Protein AF-A0A2V6YNP7-F1 (afdb_monomer)

Foldseek 3Di:
DDDDPADADAFWDWFQALARKIKTFWDDCVVVDDDPNTTHDIDIGDDPLQVLDDAWEFPDWDQEDEAQAWTKTFTPCLVFFDWKWKWFGWDDTRNDTPGTDIGTWDWDGDDGTIGTGHHNDCVRPNWAKIWIWTAGPSRHIYRTDIHTYD

Structure (mmCIF, N/CA/C/O backbone):
data_AF-A0A2V6YNP7-F1
#
_entry.id   AF-A0A2V6YNP7-F1
#
loop_
_atom_site.group_PDB
_atom_site.id
_atom_site.type_symbol
_atom_site.label_atom_id
_atom_site.label_alt_id
_atom_site.label_comp_id
_atom_site.label_asym_id
_atom_site.label_entity_id
_atom_site.label_seq_id
_atom_site.pdbx_PDB_ins_code
_atom_site.Cartn_x
_atom_site.Cartn_y
_atom_site.Cartn_z
_atom_site.occupancy
_atom_site.B_iso_or_equiv
_atom_site.auth_seq_id
_atom_site.auth_comp_id
_atom_site.auth_asym_id
_atom_site.auth_atom_id
_atom_site.pdbx_PDB_model_num
ATOM 1 N N . MET A 1 1 ? -5.442 -9.928 -16.257 1.00 86.19 1 MET A N 1
ATOM 2 C CA . MET A 1 1 ? -4.922 -8.562 -16.006 1.00 86.19 1 MET A CA 1
ATOM 3 C C . MET A 1 1 ? -4.587 -7.937 -17.355 1.00 86.19 1 MET A C 1
ATOM 5 O O . MET A 1 1 ? -4.451 -8.698 -18.306 1.00 86.19 1 MET A O 1
ATOM 9 N N . ALA A 1 2 ? -4.508 -6.609 -17.466 1.00 93.00 2 ALA A N 1
ATOM 10 C CA . ALA A 1 2 ? -4.031 -5.971 -18.698 1.00 93.00 2 ALA A CA 1
ATOM 11 C C . ALA A 1 2 ? -2.528 -6.238 -18.900 1.00 93.00 2 ALA A C 1
ATOM 13 O O . ALA A 1 2 ? -1.799 -6.383 -17.917 1.00 93.00 2 ALA A O 1
ATOM 14 N N . SER A 1 3 ? -2.083 -6.318 -20.154 1.00 96.06 3 SER A N 1
ATOM 15 C CA . SER A 1 3 ? -0.669 -6.504 -20.501 1.00 96.06 3 SER A CA 1
ATOM 16 C C . SER A 1 3 ? 0.112 -5.197 -20.366 1.00 96.06 3 SER A C 1
ATOM 18 O O . SER A 1 3 ? -0.426 -4.125 -20.641 1.00 96.06 3 SER A O 1
ATOM 20 N N . LEU A 1 4 ? 1.387 -5.298 -19.981 1.00 96.25 4 LEU A N 1
ATOM 21 C CA . LEU A 1 4 ? 2.338 -4.187 -20.077 1.00 96.25 4 LEU A CA 1
ATOM 22 C C . LEU A 1 4 ? 2.659 -3.891 -21.547 1.00 96.25 4 LEU A C 1
ATOM 24 O O . LEU A 1 4 ? 2.616 -4.789 -22.391 1.00 96.25 4 LEU A O 1
ATOM 28 N N . SER A 1 5 ? 2.999 -2.639 -21.839 1.00 97.00 5 SER A N 1
ATOM 29 C CA . SER A 1 5 ? 3.364 -2.187 -23.187 1.00 97.00 5 SER A CA 1
ATOM 30 C C . SER A 1 5 ? 4.797 -2.555 -23.587 1.00 97.00 5 SER A C 1
ATOM 32 O O . SER A 1 5 ? 5.093 -2.644 -24.778 1.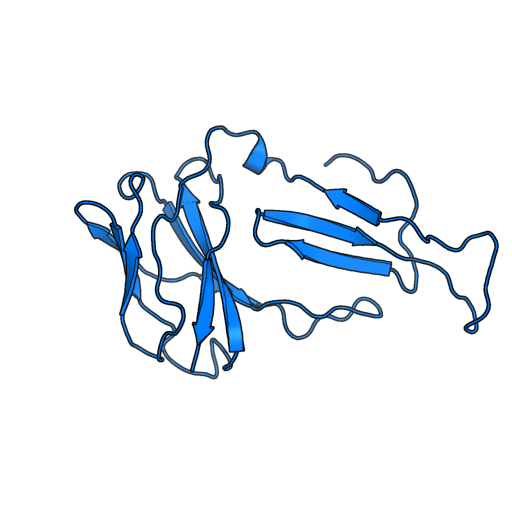00 97.00 5 SER A O 1
ATOM 34 N N . VAL A 1 6 ? 5.674 -2.810 -22.610 1.00 95.62 6 VAL A N 1
ATOM 35 C CA . VAL A 1 6 ? 7.075 -3.205 -22.823 1.00 95.62 6 VAL A CA 1
ATOM 36 C C . VAL A 1 6 ? 7.476 -4.370 -21.906 1.00 95.62 6 VAL A C 1
ATOM 38 O O . VAL A 1 6 ? 6.929 -4.511 -20.806 1.00 95.62 6 VAL A O 1
ATOM 41 N N . PRO A 1 7 ? 8.439 -5.220 -22.311 1.00 95.38 7 PRO A N 1
ATOM 42 C CA . PRO A 1 7 ? 8.954 -6.278 -21.449 1.00 95.38 7 PRO A CA 1
ATOM 43 C C . PRO A 1 7 ? 9.747 -5.706 -20.265 1.00 95.38 7 PRO A C 1
ATOM 45 O O . PRO A 1 7 ? 10.548 -4.786 -20.412 1.00 95.38 7 PRO A O 1
ATOM 48 N N . ARG A 1 8 ? 9.564 -6.297 -19.079 1.00 97.00 8 ARG A N 1
ATOM 49 C CA . ARG A 1 8 ? 10.268 -5.937 -17.837 1.00 97.00 8 ARG A CA 1
ATOM 50 C C . ARG A 1 8 ? 11.119 -7.122 -17.395 1.00 97.00 8 ARG A C 1
ATOM 52 O O . ARG A 1 8 ? 10.613 -8.070 -16.805 1.00 97.00 8 ARG A O 1
ATOM 59 N N . LEU A 1 9 ? 12.394 -7.100 -17.777 1.00 94.94 9 LEU A N 1
ATOM 60 C CA . LEU A 1 9 ? 13.341 -8.200 -17.565 1.00 94.94 9 LEU A CA 1
ATOM 61 C C . LEU A 1 9 ? 14.361 -7.828 -16.475 1.00 94.94 9 LEU A C 1
ATOM 63 O O . LEU A 1 9 ? 14.005 -7.237 -15.454 1.00 94.94 9 LEU A O 1
ATOM 67 N N . TYR A 1 10 ? 15.630 -8.182 -16.669 1.00 95.62 10 TYR A N 1
ATOM 68 C CA . TYR A 1 10 ? 16.720 -7.845 -15.757 1.00 95.62 10 TYR A CA 1
ATOM 69 C C . TYR A 1 10 ? 16.787 -6.333 -15.475 1.00 95.62 10 TYR A C 1
ATOM 71 O O . TYR A 1 10 ? 16.535 -5.530 -16.370 1.00 95.62 10 TYR A O 1
ATOM 79 N N . HIS A 1 11 ? 17.099 -5.963 -14.227 1.00 97.25 11 HIS A N 1
ATOM 80 C CA . HIS A 1 11 ? 17.058 -4.589 -13.692 1.00 97.25 11 HIS A CA 1
ATOM 81 C C . HIS A 1 11 ? 15.687 -3.879 -13.703 1.00 97.25 11 HIS A C 1
ATOM 83 O O . HIS A 1 11 ? 15.624 -2.666 -13.494 1.00 97.25 11 HIS A O 1
ATOM 89 N N . SER A 1 12 ? 14.579 -4.595 -13.901 1.00 97.75 12 SER A N 1
ATOM 90 C CA . SER A 1 12 ? 13.246 -4.025 -13.667 1.00 97.75 12 SER A CA 1
ATOM 91 C C . SER A 1 12 ? 12.833 -4.084 -12.191 1.00 97.75 12 SER A C 1
ATOM 93 O O . SER A 1 12 ? 13.406 -4.821 -11.380 1.00 97.75 12 SER A O 1
ATOM 95 N N . THR A 1 13 ? 11.826 -3.288 -11.836 1.00 98.38 13 THR A N 1
ATOM 96 C CA . THR A 1 13 ? 11.235 -3.218 -10.498 1.00 98.38 13 THR A CA 1
ATOM 97 C C . THR A 1 13 ? 9.710 -3.218 -10.564 1.00 98.38 13 THR A C 1
ATOM 99 O O . THR A 1 13 ? 9.112 -2.760 -11.539 1.00 98.38 13 THR A O 1
ATOM 102 N N . ALA A 1 14 ? 9.076 -3.716 -9.499 1.00 98.38 14 ALA A N 1
ATOM 103 C CA . ALA A 1 14 ? 7.645 -3.576 -9.250 1.00 98.38 14 ALA A CA 1
ATOM 104 C C . ALA A 1 14 ? 7.423 -3.200 -7.778 1.00 98.38 14 ALA A C 1
ATOM 106 O O . ALA A 1 14 ? 7.929 -3.885 -6.888 1.00 98.38 14 ALA A O 1
ATOM 107 N N . LEU A 1 15 ? 6.692 -2.113 -7.515 1.00 98.44 15 LEU A N 1
ATOM 108 C CA . LEU A 1 15 ? 6.509 -1.564 -6.170 1.00 98.44 15 LEU A CA 1
ATOM 109 C C . LEU A 1 15 ? 5.057 -1.132 -5.931 1.00 98.44 15 LEU A C 1
ATOM 111 O O . LEU A 1 15 ? 4.461 -0.435 -6.752 1.00 98.44 15 LEU A O 1
ATOM 115 N N . LEU A 1 16 ? 4.490 -1.536 -4.791 1.00 98.81 16 LEU A N 1
ATOM 116 C CA . LEU A 1 16 ? 3.162 -1.100 -4.356 1.00 98.81 16 LEU A CA 1
ATOM 117 C C . LEU A 1 16 ? 3.176 0.393 -3.996 1.00 98.81 16 LEU A C 1
ATOM 119 O O . LEU A 1 16 ? 4.025 0.841 -3.227 1.00 98.81 16 LEU A O 1
ATOM 123 N N . LEU A 1 17 ? 2.202 1.136 -4.515 1.00 98.81 17 LEU A N 1
ATOM 124 C CA . LEU A 1 17 ? 1.978 2.544 -4.208 1.00 98.81 17 LEU A CA 1
ATOM 125 C C . LEU A 1 17 ? 0.912 2.713 -3.108 1.00 98.81 17 LEU A C 1
ATOM 127 O O . LEU A 1 17 ? 0.012 1.873 -2.989 1.00 98.81 17 LEU A O 1
ATOM 131 N N . PRO A 1 18 ? 0.937 3.825 -2.342 1.00 98.69 18 PRO A N 1
ATOM 132 C CA . PRO A 1 18 ? -0.046 4.090 -1.284 1.00 98.69 18 PRO A CA 1
ATOM 133 C C . PRO A 1 18 ? -1.499 4.129 -1.762 1.00 98.69 18 PRO A C 1
ATOM 135 O O . PRO A 1 18 ? -2.419 3.912 -0.984 1.00 98.69 18 PRO A O 1
ATOM 138 N N . ASP A 1 19 ? -1.743 4.392 -3.040 1.00 98.69 19 ASP A N 1
ATOM 139 C CA . ASP A 1 19 ? -3.085 4.407 -3.608 1.00 98.69 19 ASP A CA 1
ATOM 140 C C . ASP A 1 19 ? -3.555 3.036 -4.117 1.00 98.69 19 ASP A C 1
ATOM 142 O O . ASP A 1 19 ?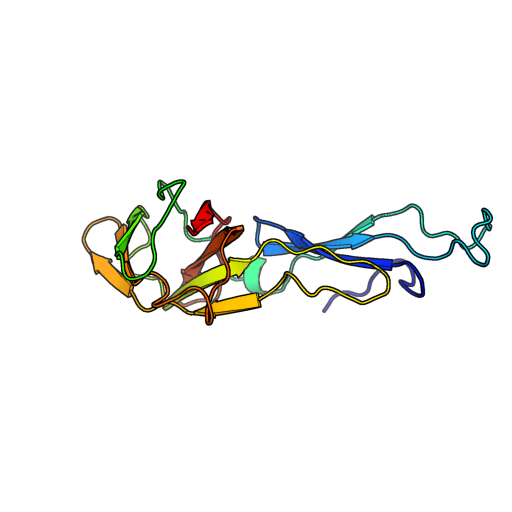 -4.597 2.970 -4.770 1.00 98.69 19 ASP A O 1
ATOM 146 N N . GLY A 1 20 ? -2.847 1.948 -3.806 1.00 98.44 20 GLY A N 1
ATOM 147 C CA . GLY A 1 20 ? -3.211 0.592 -4.222 1.00 98.44 20 GLY A CA 1
ATOM 148 C C . GLY A 1 20 ? -2.900 0.295 -5.691 1.00 98.44 20 GLY A C 1
ATOM 149 O O . GLY A 1 20 ? -3.364 -0.700 -6.232 1.00 98.44 20 GLY A O 1
ATOM 150 N N . ARG A 1 21 ? -2.140 1.143 -6.385 1.00 98.81 21 ARG A N 1
ATOM 151 C CA . ARG A 1 21 ? -1.601 0.806 -7.708 1.00 98.81 21 ARG A CA 1
ATOM 152 C C . ARG A 1 21 ? -0.204 0.205 -7.580 1.00 98.81 21 ARG A C 1
ATOM 154 O O . ARG A 1 21 ? 0.410 0.256 -6.517 1.00 98.81 21 ARG A O 1
ATOM 161 N N . VAL A 1 22 ? 0.309 -0.376 -8.659 1.00 98.75 22 VAL A N 1
ATOM 162 C CA . VAL A 1 22 ? 1.673 -0.926 -8.708 1.00 98.75 22 VAL A CA 1
ATOM 163 C C . VAL A 1 22 ? 2.480 -0.160 -9.745 1.00 98.75 22 VAL A C 1
ATOM 165 O O . VAL A 1 22 ? 2.113 -0.143 -10.917 1.00 98.75 22 VAL A O 1
ATOM 168 N N . LEU A 1 23 ? 3.575 0.466 -9.320 1.00 98.69 23 LEU A N 1
ATOM 169 C CA . LEU A 1 23 ? 4.573 1.033 -10.221 1.00 98.69 23 LEU A CA 1
ATOM 170 C C . LEU A 1 23 ? 5.430 -0.102 -10.777 1.00 98.69 23 LEU A C 1
ATOM 172 O O . LEU A 1 23 ? 6.003 -0.860 -10.000 1.00 98.69 23 LEU A O 1
ATOM 176 N N . VAL A 1 24 ? 5.548 -0.187 -12.097 1.00 98.56 24 VAL A N 1
ATOM 177 C CA . VAL A 1 24 ? 6.445 -1.112 -12.793 1.00 98.56 24 VAL A CA 1
ATOM 178 C C . VAL A 1 24 ? 7.395 -0.295 -13.660 1.00 98.56 24 VAL A C 1
ATOM 180 O O . VAL A 1 24 ? 6.947 0.500 -14.483 1.00 98.56 24 VAL A O 1
ATOM 183 N N . ALA A 1 25 ? 8.702 -0.447 -13.466 1.00 98.19 25 ALA A N 1
ATOM 184 C CA . ALA A 1 25 ? 9.692 0.434 -14.080 1.00 98.19 25 ALA A CA 1
ATOM 185 C C . ALA A 1 25 ? 10.998 -0.291 -14.414 1.00 98.19 25 ALA A C 1
ATOM 187 O O . ALA A 1 25 ? 11.280 -1.374 -13.901 1.00 98.19 25 ALA A O 1
ATOM 188 N N . GLY A 1 26 ? 11.812 0.338 -15.262 1.00 97.38 26 GLY A N 1
ATOM 189 C CA . GLY A 1 26 ? 13.166 -0.123 -15.552 1.00 97.38 26 GLY A CA 1
ATOM 190 C C . GLY A 1 26 ? 13.239 -1.377 -16.424 1.00 97.38 26 GLY A C 1
ATOM 191 O O . GLY A 1 26 ? 12.225 -1.906 -16.898 1.00 97.38 26 GLY A O 1
ATOM 192 N N . GLY A 1 27 ? 14.476 -1.831 -16.618 1.00 96.81 27 GLY A N 1
ATOM 193 C CA . GLY A 1 27 ? 14.871 -2.933 -17.490 1.00 96.81 27 GLY A CA 1
ATOM 194 C C . GLY A 1 27 ? 16.131 -2.580 -18.290 1.00 96.81 27 GLY A C 1
ATOM 195 O O . GLY A 1 27 ? 16.261 -1.444 -18.742 1.00 96.81 27 GLY A O 1
ATOM 196 N N . GLY A 1 28 ? 17.046 -3.533 -18.481 1.00 95.62 28 GLY A N 1
ATOM 197 C CA . GLY A 1 28 ? 18.238 -3.353 -19.324 1.00 95.62 28 GLY A CA 1
ATOM 198 C C . GLY A 1 28 ? 19.517 -3.090 -18.527 1.00 95.62 28 GLY A C 1
ATOM 199 O 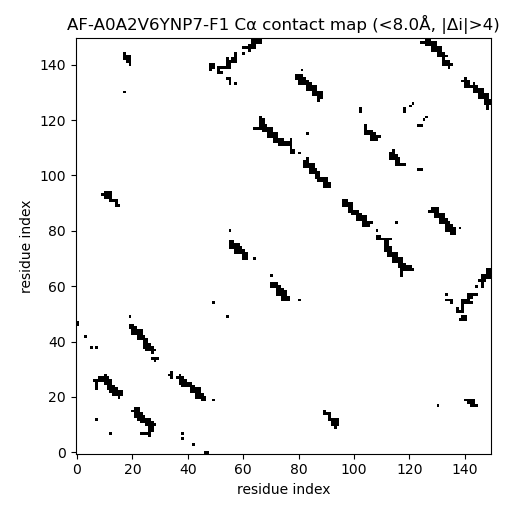O . GLY A 1 28 ? 19.775 -3.768 -17.535 1.00 95.62 28 GLY A O 1
ATOM 200 N N . ARG A 1 29 ? 20.346 -2.139 -18.970 1.00 91.69 29 ARG A N 1
ATOM 201 C CA . ARG A 1 29 ? 21.687 -1.833 -18.434 1.00 91.69 29 ARG A CA 1
ATOM 202 C C . ARG A 1 29 ? 22.595 -3.053 -18.351 1.00 91.69 29 ARG A C 1
ATOM 204 O O . ARG A 1 29 ? 23.240 -3.312 -17.331 1.00 91.69 29 ARG A O 1
ATOM 211 N N . PHE A 1 30 ? 22.632 -3.815 -19.438 1.00 85.19 30 PHE A N 1
ATOM 212 C CA . PHE A 1 30 ? 23.509 -4.971 -19.559 1.00 85.19 30 PHE A CA 1
ATOM 213 C C . PHE A 1 30 ? 24.979 -4.531 -19.441 1.00 85.19 30 PHE A C 1
ATOM 215 O O . PHE A 1 30 ? 25.388 -3.531 -20.027 1.00 85.19 30 PHE A O 1
ATOM 222 N N . PHE A 1 31 ? 25.759 -5.218 -18.599 1.00 85.31 31 PHE A N 1
ATOM 223 C CA . PHE A 1 31 ? 27.131 -4.826 -18.224 1.00 85.31 31 PHE A CA 1
ATOM 224 C C . PHE A 1 31 ? 27.301 -3.372 -17.732 1.00 85.31 31 PHE A C 1
ATOM 226 O O . PHE A 1 31 ? 28.395 -2.813 -17.794 1.00 85.31 31 PHE A O 1
ATOM 233 N N . GLY A 1 32 ? 26.230 -2.743 -17.235 1.00 85.62 32 GLY A N 1
ATOM 234 C CA . GLY A 1 32 ? 26.267 -1.373 -16.720 1.00 85.62 32 GLY A CA 1
ATOM 235 C C . GLY A 1 32 ? 26.396 -0.282 -17.789 1.00 85.62 32 GLY A C 1
ATOM 236 O O . GLY A 1 32 ? 26.562 0.883 -17.430 1.00 85.62 32 GLY A O 1
ATOM 237 N N . GLN A 1 33 ? 26.294 -0.625 -19.075 1.00 90.12 33 GLN A N 1
ATOM 238 C CA . GLN A 1 33 ? 26.370 0.334 -20.179 1.00 90.12 33 GLN A CA 1
ATOM 239 C C . GLN A 1 33 ? 24.972 0.683 -20.712 1.00 90.12 33 GLN A C 1
ATOM 241 O O . GLN A 1 33 ? 24.062 -0.141 -20.593 1.00 90.12 33 GLN A O 1
ATOM 246 N N . PRO A 1 34 ? 24.769 1.894 -21.266 1.00 92.12 34 PRO A N 1
ATOM 247 C CA . PRO A 1 34 ? 23.553 2.218 -22.004 1.00 92.12 34 PRO A CA 1
ATOM 248 C C . PRO A 1 34 ? 23.382 1.301 -23.218 1.00 92.12 34 PRO A C 1
ATOM 250 O O . PRO A 1 34 ? 24.346 1.053 -23.941 1.00 92.12 34 PRO A O 1
ATOM 253 N N . ASP A 1 35 ? 22.152 0.860 -23.465 1.00 93.12 35 ASP A N 1
ATOM 254 C CA . ASP A 1 35 ? 21.804 0.002 -24.599 1.00 93.12 35 ASP A CA 1
ATOM 255 C C . ASP A 1 35 ? 20.470 0.449 -25.234 1.00 93.12 35 ASP A C 1
ATOM 257 O O . ASP A 1 35 ? 19.584 0.913 -24.512 1.00 93.12 35 ASP A O 1
ATOM 261 N N . PRO A 1 36 ? 20.272 0.317 -26.562 1.00 92.81 36 PRO A N 1
ATOM 262 C CA . PRO A 1 36 ? 18.999 0.654 -27.207 1.00 92.81 36 PRO A CA 1
ATOM 263 C C . PRO A 1 36 ? 17.774 -0.113 -26.677 1.00 92.81 36 PRO A C 1
ATOM 265 O O . PRO A 1 36 ? 16.648 0.339 -26.874 1.00 92.81 36 PRO A O 1
ATOM 268 N N . SER A 1 37 ? 17.969 -1.262 -26.024 1.00 92.31 37 SER A N 1
ATOM 269 C CA . SER A 1 37 ? 16.905 -2.051 -25.390 1.00 92.31 37 SER A CA 1
ATOM 270 C C . SER A 1 37 ? 16.545 -1.597 -23.967 1.00 92.31 37 SER A C 1
ATOM 272 O O . SER A 1 37 ? 15.585 -2.126 -23.392 1.00 92.31 37 SER A O 1
ATOM 274 N N . ASP A 1 38 ? 17.263 -0.612 -23.407 1.00 95.62 38 ASP A N 1
ATOM 275 C CA . ASP A 1 38 ? 17.006 -0.062 -22.074 1.00 95.62 38 ASP A CA 1
ATOM 276 C C . ASP A 1 38 ? 15.566 0.449 -21.940 1.00 95.62 38 ASP A C 1
ATOM 278 O O . ASP A 1 38 ? 15.072 1.262 -22.724 1.00 95.62 38 ASP A O 1
ATOM 282 N N . GLN A 1 39 ? 14.894 0.022 -20.871 1.00 97.06 39 GLN A N 1
ATOM 283 C CA . GLN A 1 39 ? 13.541 0.459 -20.550 1.00 97.06 39 GLN A CA 1
ATOM 284 C C . GLN A 1 39 ? 13.593 1.610 -19.549 1.00 97.06 39 GLN A C 1
ATOM 286 O O . GLN A 1 39 ? 13.480 1.419 -18.340 1.00 97.06 39 GLN A O 1
ATOM 291 N N . LEU A 1 40 ? 13.739 2.831 -20.065 1.00 96.06 40 LEU A N 1
ATOM 292 C CA . LEU A 1 40 ? 13.750 4.063 -19.261 1.00 96.06 40 LEU A CA 1
ATOM 293 C C . LEU A 1 40 ? 12.342 4.535 -18.851 1.00 96.06 40 LEU A C 1
ATOM 295 O O . LEU A 1 40 ? 12.190 5.552 -18.177 1.00 96.06 40 LEU A O 1
ATOM 299 N N . SER A 1 41 ? 11.307 3.810 -19.277 1.00 97.44 41 SER A N 1
ATOM 300 C CA . SER A 1 41 ? 9.904 4.103 -19.002 1.00 97.44 41 SER A CA 1
ATOM 301 C C . SER A 1 41 ? 9.421 3.483 -17.688 1.00 97.44 41 SER A C 1
ATOM 303 O O . SER A 1 41 ? 10.030 2.556 -17.140 1.00 97.44 41 SER A O 1
ATOM 305 N N . ALA A 1 42 ? 8.255 3.940 -17.236 1.00 98.25 42 ALA A N 1
ATOM 306 C CA . ALA A 1 42 ? 7.491 3.325 -16.164 1.00 98.25 42 ALA A CA 1
ATOM 307 C C . ALA A 1 42 ? 6.006 3.261 -16.529 1.00 98.25 42 ALA A C 1
ATOM 309 O O . ALA A 1 42 ? 5.495 4.100 -17.270 1.00 98.25 42 ALA A O 1
ATOM 310 N N . GLU A 1 43 ? 5.317 2.276 -15.972 1.00 98.56 43 GLU A N 1
ATOM 311 C CA . GLU A 1 43 ? 3.880 2.070 -16.104 1.00 98.56 43 GLU A CA 1
ATOM 312 C C . GLU A 1 43 ? 3.268 1.896 -14.715 1.00 98.56 43 GLU A C 1
ATOM 314 O O . GLU A 1 43 ? 3.893 1.350 -13.804 1.00 98.56 43 GLU A O 1
ATOM 319 N N . ILE A 1 44 ? 2.032 2.358 -14.541 1.00 98.62 44 ILE A N 1
ATOM 320 C CA . ILE A 1 44 ? 1.285 2.171 -13.299 1.00 98.62 44 ILE A CA 1
ATOM 321 C C . ILE A 1 44 ? 0.131 1.220 -13.583 1.00 98.62 44 ILE A C 1
ATOM 323 O O . ILE A 1 44 ? -0.780 1.532 -14.350 1.00 98.62 44 ILE A O 1
ATOM 327 N N . TYR A 1 45 ? 0.157 0.065 -12.931 1.00 98.56 45 TYR A N 1
ATOM 328 C CA . TYR A 1 45 ? -0.906 -0.918 -13.004 1.00 98.56 45 TYR A CA 1
ATOM 329 C C . TYR A 1 45 ? -1.990 -0.624 -11.963 1.00 98.56 45 TYR A C 1
ATOM 331 O O . TYR A 1 45 ? -1.710 -0.568 -10.764 1.00 98.56 45 TYR A O 1
ATOM 339 N N . SER A 1 46 ? -3.233 -0.477 -12.425 1.00 98.56 46 SER A N 1
ATOM 340 C CA . SER A 1 46 ? -4.434 -0.382 -11.587 1.00 98.56 46 SER A CA 1
ATOM 341 C C . SER A 1 46 ? -5.105 -1.757 -11.485 1.00 98.56 46 SER A C 1
ATOM 343 O O . SER A 1 46 ? -5.653 -2.229 -12.484 1.00 98.56 46 SER A O 1
ATOM 345 N N . PRO A 1 47 ? -5.084 -2.430 -10.320 1.00 98.56 47 PRO A N 1
ATOM 346 C CA . PRO A 1 47 ? -5.676 -3.761 -10.187 1.00 98.56 47 PRO A CA 1
ATOM 347 C C . PRO A 1 47 ? -7.216 -3.755 -10.254 1.00 98.56 47 PRO A C 1
ATOM 349 O O . PRO A 1 47 ? -7.835 -2.725 -9.977 1.00 98.56 47 PRO A O 1
ATOM 352 N N . PRO A 1 48 ? -7.866 -4.909 -10.534 1.00 98.44 48 PRO A N 1
ATOM 353 C CA . PRO A 1 48 ? -9.319 -4.995 -10.716 1.00 98.44 48 PRO A CA 1
ATOM 354 C C . PRO A 1 48 ? -10.145 -4.452 -9.548 1.00 98.44 48 PRO A C 1
ATOM 356 O O . PRO A 1 48 ? -11.251 -3.964 -9.761 1.00 98.44 48 PRO A O 1
ATOM 359 N N . TYR A 1 49 ? -9.625 -4.508 -8.317 1.00 98.44 49 TYR A N 1
ATOM 360 C CA . TYR A 1 49 ? -10.328 -3.977 -7.151 1.00 98.44 49 TYR A CA 1
ATOM 361 C C . TYR A 1 49 ? -10.608 -2.472 -7.240 1.00 98.44 49 TYR A C 1
ATOM 363 O O . TYR A 1 49 ? -11.593 -2.021 -6.671 1.00 98.44 49 TYR A O 1
ATOM 371 N N . LEU A 1 50 ? -9.815 -1.692 -7.986 1.00 98.50 50 LEU A N 1
ATOM 372 C CA . LEU A 1 50 ? -10.043 -0.248 -8.138 1.00 98.50 50 LEU A CA 1
ATOM 373 C C . LEU A 1 50 ? -11.231 0.073 -9.054 1.00 98.50 50 LEU A C 1
ATOM 375 O O . LEU A 1 50 ? -11.638 1.225 -9.143 1.00 98.50 50 LEU A O 1
ATOM 379 N N . PHE A 1 51 ? -11.801 -0.940 -9.709 1.00 98.19 51 PHE A N 1
ATOM 380 C CA . PHE A 1 51 ? -12.948 -0.814 -10.607 1.00 98.19 51 PHE A CA 1
ATOM 381 C C . PHE A 1 51 ? -14.235 -1.397 -10.005 1.00 98.19 51 PHE A C 1
ATOM 383 O O . PHE A 1 51 ? -15.242 -1.503 -10.698 1.00 98.19 51 PHE A O 1
ATOM 390 N N . LYS A 1 52 ? -14.222 -1.784 -8.720 1.00 98.31 52 LYS A N 1
ATOM 391 C CA . LYS A 1 52 ? -15.377 -2.378 -8.021 1.00 98.31 52 LYS A CA 1
ATOM 392 C C . LYS A 1 52 ? -16.235 -1.369 -7.244 1.00 98.31 52 LYS A C 1
ATOM 394 O O . LYS A 1 52 ? -17.096 -1.773 -6.469 1.00 98.31 52 LYS A O 1
ATOM 399 N N . GLY A 1 53 ? -16.022 -0.070 -7.450 1.00 97.06 53 GLY A N 1
ATOM 400 C CA . GLY A 1 53 ? -16.815 0.998 -6.838 1.00 97.06 53 GLY A CA 1
ATOM 401 C C . GLY A 1 53 ? -15.980 2.000 -6.045 1.00 97.06 53 GLY A C 1
ATOM 402 O O . GLY A 1 53 ? -14.763 2.090 -6.204 1.00 97.06 53 GLY A O 1
ATOM 403 N N . ALA A 1 54 ? -16.660 2.789 -5.211 1.00 97.75 54 ALA A N 1
ATOM 404 C CA . ALA A 1 54 ? -16.035 3.843 -4.423 1.00 97.75 54 ALA A CA 1
ATOM 405 C C . ALA A 1 54 ? -15.133 3.272 -3.320 1.00 97.75 54 ALA A C 1
ATOM 407 O O . ALA A 1 54 ? -15.519 2.379 -2.566 1.00 97.75 54 ALA A O 1
ATOM 408 N N . ARG A 1 55 ? -13.934 3.841 -3.196 1.00 98.56 55 ARG A N 1
ATOM 409 C CA . ARG A 1 55 ? -12.962 3.462 -2.167 1.00 98.56 55 ARG A CA 1
ATOM 410 C C . ARG A 1 55 ? -13.433 3.920 -0.784 1.00 98.56 55 ARG A C 1
ATOM 412 O O . ARG A 1 55 ? -14.001 5.008 -0.692 1.00 98.56 55 ARG A O 1
ATOM 419 N N . PRO A 1 56 ? -13.174 3.160 0.293 1.00 98.44 56 PRO A N 1
ATOM 420 C CA . PRO A 1 56 ? -13.300 3.693 1.644 1.00 98.44 56 PRO A CA 1
ATOM 421 C C . PRO A 1 56 ? -12.256 4.787 1.906 1.00 98.44 56 PRO A C 1
ATOM 423 O O . PRO A 1 56 ? -11.152 4.753 1.353 1.00 98.44 56 PRO A O 1
ATOM 426 N N . ALA A 1 57 ? -12.591 5.756 2.755 1.00 98.38 57 ALA A N 1
ATOM 427 C CA . ALA A 1 57 ? -11.713 6.871 3.099 1.00 98.38 57 ALA A CA 1
ATOM 428 C C . ALA A 1 57 ? -11.165 6.739 4.524 1.00 98.38 57 ALA A C 1
ATOM 430 O O . ALA A 1 57 ? -11.925 6.553 5.472 1.00 98.38 57 ALA A O 1
ATOM 431 N N . ILE A 1 58 ? -9.851 6.901 4.690 1.00 98.69 58 ILE A N 1
ATOM 432 C CA . ILE A 1 58 ? -9.241 7.154 6.001 1.00 98.69 58 ILE A CA 1
ATOM 433 C C . ILE A 1 58 ? -9.189 8.670 6.173 1.00 98.69 58 ILE A C 1
ATOM 435 O O . ILE A 1 58 ? -8.469 9.345 5.441 1.00 98.69 58 ILE A O 1
ATOM 439 N N . THR A 1 59 ? -9.958 9.211 7.115 1.00 98.31 59 THR A N 1
ATOM 440 C CA . THR A 1 59 ? -9.966 10.656 7.398 1.00 98.31 59 THR A CA 1
ATOM 441 C C . THR A 1 59 ? -8.899 11.044 8.413 1.00 98.31 59 THR A C 1
ATOM 443 O O . THR A 1 59 ? -8.400 12.165 8.380 1.00 98.31 59 THR A O 1
ATOM 446 N N . SER A 1 60 ? -8.522 10.123 9.303 1.00 98.06 60 SER A N 1
ATOM 447 C CA . SER A 1 60 ? -7.420 10.302 10.246 1.00 98.06 60 SER A CA 1
ATOM 448 C C . SER A 1 60 ? -6.880 8.954 10.724 1.00 98.06 60 SER A C 1
ATOM 450 O O . SER A 1 60 ? -7.637 8.007 10.933 1.00 98.06 60 SER A O 1
ATOM 452 N N . ALA A 1 61 ? -5.567 8.880 10.910 1.00 98.19 61 ALA A N 1
ATOM 453 C CA . ALA A 1 61 ? -4.855 7.778 11.546 1.00 98.19 61 ALA A CA 1
ATOM 454 C C . ALA A 1 61 ? -3.591 8.348 12.213 1.00 98.19 61 ALA A C 1
ATOM 456 O O . ALA A 1 61 ? -3.082 9.381 11.765 1.00 98.19 61 ALA A O 1
ATOM 457 N N . PRO A 1 62 ? -3.067 7.722 13.279 1.00 97.75 62 PRO A N 1
ATOM 458 C CA . PRO A 1 62 ? -1.861 8.212 13.927 1.00 97.75 62 PRO A CA 1
ATOM 459 C C . PRO A 1 62 ? -0.638 8.058 13.011 1.00 97.75 62 PRO A C 1
ATOM 461 O O . PRO A 1 62 ? -0.534 7.106 12.242 1.00 97.75 62 PRO A O 1
ATOM 464 N N . ALA A 1 63 ? 0.320 8.980 13.130 1.00 98.00 63 ALA A N 1
ATOM 465 C CA . ALA A 1 63 ? 1.591 8.906 12.403 1.00 98.00 63 ALA A CA 1
ATOM 466 C C . ALA A 1 63 ? 2.553 7.861 12.997 1.00 98.00 63 ALA A C 1
ATOM 468 O O . ALA A 1 63 ? 3.475 7.402 12.320 1.00 98.00 63 ALA A O 1
ATOM 469 N N . THR A 1 64 ? 2.347 7.476 14.259 1.00 98.12 64 THR A N 1
ATOM 470 C CA . THR A 1 64 ? 3.141 6.471 14.969 1.00 98.12 64 THR A CA 1
ATOM 471 C C . THR A 1 64 ? 2.253 5.490 15.732 1.00 98.12 64 THR A C 1
ATOM 473 O O . THR A 1 64 ? 1.169 5.844 16.189 1.00 98.12 64 THR A O 1
ATOM 476 N N . ALA A 1 65 ? 2.711 4.248 15.881 1.00 97.19 65 ALA A N 1
ATOM 477 C CA . ALA A 1 65 ? 2.087 3.247 16.743 1.00 97.19 65 ALA A CA 1
ATOM 478 C C 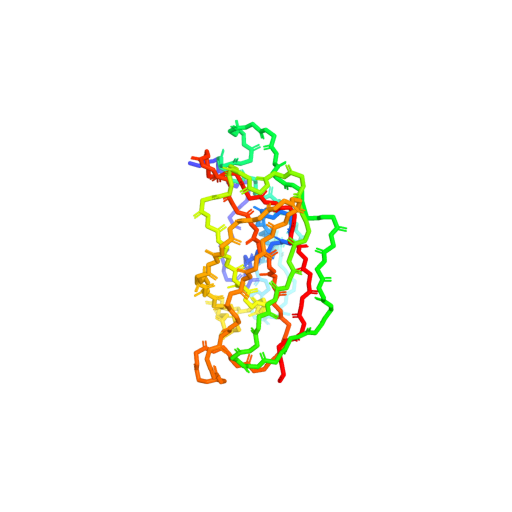. ALA A 1 65 ? 3.154 2.437 17.470 1.00 97.19 65 ALA A C 1
ATOM 480 O O . ALA A 1 65 ? 4.265 2.269 16.964 1.00 97.19 65 ALA A O 1
ATOM 481 N N . THR A 1 66 ? 2.766 1.897 18.621 1.00 96.94 66 THR A N 1
ATOM 482 C CA . THR A 1 66 ? 3.600 1.013 19.433 1.00 96.94 66 THR A CA 1
ATOM 483 C C . THR A 1 66 ? 3.018 -0.388 19.477 1.00 96.94 66 THR A C 1
ATOM 485 O O . THR A 1 66 ? 1.807 -0.578 19.354 1.00 96.94 66 THR A O 1
ATOM 488 N N . TYR A 1 67 ? 3.889 -1.385 19.614 1.00 98.00 67 TYR A N 1
ATOM 489 C CA . TYR A 1 67 ? 3.490 -2.787 19.681 1.00 98.00 67 TYR A CA 1
ATOM 490 C C . TYR A 1 67 ? 2.452 -3.043 20.776 1.00 98.00 67 TYR A C 1
ATOM 492 O O . TYR A 1 67 ? 2.530 -2.492 21.872 1.00 98.00 67 TYR A O 1
ATOM 500 N N . GLY A 1 68 ? 1.463 -3.877 20.459 1.00 95.62 68 GLY A N 1
ATOM 501 C CA . GLY A 1 68 ? 0.353 -4.222 21.348 1.00 95.62 68 GLY A CA 1
ATOM 502 C C . GLY A 1 68 ? -0.669 -3.103 21.585 1.00 95.62 68 GLY A C 1
ATOM 503 O O . GLY A 1 68 ? -1.754 -3.392 22.088 1.00 95.62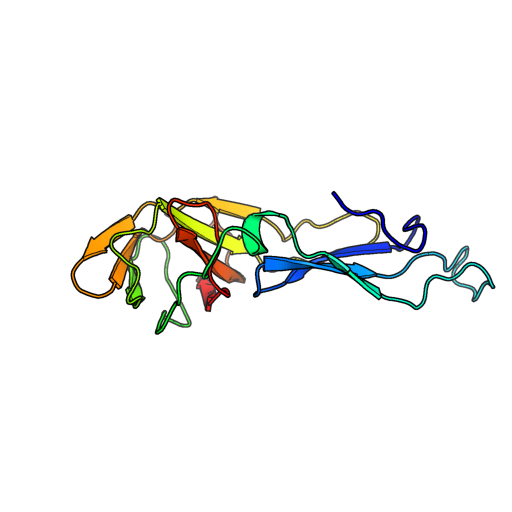 68 GLY A O 1
ATOM 504 N N . ALA A 1 69 ? -0.385 -1.855 21.199 1.00 95.56 69 ALA A N 1
ATOM 505 C CA . ALA A 1 69 ? -1.323 -0.748 21.350 1.00 95.56 69 ALA A CA 1
ATOM 506 C C . ALA A 1 69 ? -2.455 -0.813 20.313 1.00 95.56 69 ALA A C 1
ATOM 508 O O . ALA A 1 69 ? -2.281 -1.324 19.204 1.00 95.56 69 ALA A O 1
ATOM 509 N N . SER A 1 70 ? -3.616 -0.255 20.663 1.00 96.75 70 SER A N 1
ATOM 510 C CA . SER A 1 70 ? -4.689 -0.030 19.692 1.00 96.75 70 SER A CA 1
ATOM 511 C C . SER A 1 70 ? -4.379 1.189 18.816 1.00 96.75 70 SER A C 1
ATOM 513 O O . SER A 1 70 ? -3.877 2.208 19.293 1.00 96.75 70 SER A O 1
ATOM 515 N N . ILE A 1 71 ? -4.688 1.075 17.529 1.00 97.94 71 ILE A N 1
ATOM 516 C CA . ILE A 1 71 ? -4.554 2.099 16.499 1.00 97.94 71 ILE A CA 1
ATOM 517 C C . ILE A 1 71 ? -5.964 2.571 16.141 1.00 97.94 71 ILE A C 1
ATOM 519 O O . ILE A 1 71 ? -6.761 1.825 15.573 1.00 97.94 71 ILE A O 1
ATOM 523 N N . THR A 1 72 ? -6.266 3.830 16.440 1.00 97.88 72 THR A N 1
ATOM 524 C CA . THR A 1 72 ? -7.548 4.440 16.075 1.00 97.88 72 THR A CA 1
ATOM 525 C C . THR A 1 72 ? -7.510 4.935 14.630 1.00 97.88 72 THR A C 1
ATOM 527 O O . THR A 1 72 ? -6.708 5.806 14.297 1.00 97.88 72 THR A O 1
ATOM 530 N N . VAL A 1 73 ? -8.404 4.426 13.782 1.00 98.69 73 VAL A N 1
ATOM 531 C CA . VAL A 1 73 ? -8.546 4.842 12.377 1.00 98.69 73 VAL A CA 1
ATOM 532 C C . VAL A 1 73 ? -9.923 5.464 12.178 1.00 98.69 73 VAL A C 1
ATOM 534 O O . VAL A 1 73 ? -10.934 4.784 12.307 1.00 98.69 73 VAL A O 1
ATOM 537 N N . GLN A 1 74 ? -9.981 6.752 11.857 1.00 98.62 74 GLN A N 1
ATOM 538 C CA . GLN A 1 74 ? -11.237 7.446 11.576 1.00 98.62 74 GLN A CA 1
ATOM 539 C C . GLN A 1 74 ? -11.645 7.224 10.121 1.00 98.62 74 GLN A C 1
ATOM 541 O O . GLN A 1 74 ? -10.833 7.373 9.202 1.00 98.62 74 GLN A O 1
ATOM 546 N N . THR A 1 75 ? -12.904 6.846 9.916 1.00 98.56 75 THR A N 1
ATOM 547 C CA . THR A 1 75 ? -13.462 6.591 8.589 1.00 98.56 75 THR A CA 1
ATOM 548 C C . THR A 1 75 ? -14.990 6.691 8.616 1.00 98.56 75 THR A C 1
ATOM 550 O O . THR A 1 75 ? -15.628 6.101 9.492 1.00 98.56 75 THR A O 1
ATOM 553 N N . PRO A 1 76 ? -15.616 7.382 7.644 1.00 97.94 76 PRO A N 1
ATOM 554 C CA . PRO A 1 76 ? -17.072 7.369 7.506 1.00 97.94 76 PRO A CA 1
ATOM 555 C C . PRO A 1 76 ? -17.603 5.993 7.067 1.00 97.94 76 PRO A C 1
ATOM 557 O O . PRO A 1 76 ? -18.799 5.734 7.153 1.00 97.94 76 PRO A O 1
ATOM 560 N N . ASP A 1 77 ? -16.721 5.098 6.616 1.00 97.75 77 ASP A N 1
ATOM 561 C CA . ASP A 1 77 ? -17.059 3.814 6.009 1.00 97.75 77 ASP A CA 1
ATOM 562 C C . ASP A 1 77 ? -16.975 2.632 6.988 1.00 97.75 77 ASP A C 1
ATOM 564 O O . ASP A 1 77 ? -17.014 1.480 6.559 1.00 97.75 77 ASP A O 1
ATOM 568 N N . ALA A 1 78 ? -16.858 2.883 8.297 1.00 97.88 78 ALA A N 1
ATOM 569 C CA . ALA A 1 78 ? -16.548 1.861 9.305 1.00 97.88 78 ALA A CA 1
ATOM 570 C C . ALA A 1 78 ? -17.436 0.603 9.216 1.00 97.88 78 ALA A C 1
ATOM 572 O O . ALA A 1 78 ? -16.933 -0.516 9.302 1.00 97.88 78 ALA A O 1
ATOM 573 N N . ALA A 1 79 ? -18.740 0.778 8.976 1.00 96.88 79 ALA A N 1
ATOM 574 C CA . ALA A 1 79 ? -19.718 -0.311 8.919 1.00 96.88 79 ALA A CA 1
ATOM 575 C C . ALA A 1 79 ? -19.527 -1.285 7.741 1.00 96.88 79 ALA A C 1
ATOM 577 O O . ALA A 1 79 ? -20.043 -2.399 7.783 1.00 96.88 79 ALA A O 1
ATOM 578 N N . ARG A 1 80 ? -18.810 -0.878 6.686 1.00 96.88 80 ARG A N 1
ATOM 579 C CA . ARG A 1 80 ? -18.569 -1.695 5.484 1.00 96.88 80 ARG A CA 1
ATOM 580 C C . ARG A 1 80 ? -17.115 -2.137 5.332 1.00 96.88 80 ARG A C 1
ATOM 582 O O . ARG A 1 80 ? -16.763 -2.661 4.278 1.00 96.88 80 ARG A O 1
ATOM 589 N N . ILE A 1 81 ? -16.263 -1.919 6.336 1.00 98.50 81 ILE A N 1
ATOM 590 C CA . ILE A 1 81 ? -14.877 -2.402 6.313 1.00 98.50 81 ILE A CA 1
ATOM 591 C C . ILE A 1 81 ? -14.851 -3.893 6.634 1.00 98.50 81 ILE A C 1
ATOM 593 O O . ILE A 1 81 ? -15.381 -4.327 7.652 1.00 98.50 81 ILE A O 1
ATOM 597 N N . ALA A 1 82 ? -14.216 -4.669 5.758 1.00 98.44 82 ALA A N 1
ATOM 598 C CA . ALA A 1 82 ? -14.052 -6.109 5.911 1.00 98.44 82 ALA A CA 1
ATOM 599 C C . ALA A 1 82 ? -12.684 -6.475 6.492 1.00 98.44 82 ALA A C 1
ATOM 601 O O . ALA A 1 82 ? -12.584 -7.398 7.296 1.00 98.44 82 ALA A O 1
ATOM 602 N N . THR A 1 83 ? -11.623 -5.761 6.104 1.00 98.69 83 THR A N 1
ATOM 603 C CA . THR A 1 83 ? -10.264 -6.052 6.583 1.00 98.69 83 THR A CA 1
ATOM 604 C C . THR A 1 83 ? -9.445 -4.789 6.791 1.00 98.69 83 THR A C 1
ATOM 606 O O . THR A 1 83 ? -9.581 -3.820 6.041 1.00 98.69 83 THR A O 1
ATOM 609 N N . VAL A 1 84 ? -8.526 -4.847 7.753 1.00 98.81 84 VAL A N 1
ATOM 610 C CA . VAL A 1 84 ? -7.470 -3.853 7.955 1.00 98.81 84 VAL A CA 1
ATOM 611 C C . VAL A 1 84 ? -6.120 -4.553 7.853 1.00 98.81 84 VAL A C 1
ATOM 613 O O . VAL A 1 84 ? -5.950 -5.667 8.351 1.00 98.81 84 VAL A O 1
ATOM 616 N N . SER A 1 85 ? -5.150 -3.916 7.202 1.00 98.56 85 SER A N 1
ATOM 617 C CA . SER A 1 85 ? -3.807 -4.480 7.051 1.00 98.56 85 SER A CA 1
ATOM 618 C C . SER A 1 85 ? -2.725 -3.415 7.090 1.00 98.56 85 SER A C 1
ATOM 620 O O . SER A 1 85 ? -2.926 -2.306 6.592 1.00 98.56 85 SER A O 1
ATOM 622 N N . LEU A 1 86 ? -1.556 -3.794 7.602 1.00 98.50 86 LEU A N 1
ATOM 623 C CA . LEU A 1 86 ? -0.310 -3.068 7.401 1.00 98.50 86 LEU A CA 1
ATOM 624 C C . LEU A 1 86 ? 0.503 -3.729 6.289 1.00 98.50 86 LEU A C 1
ATOM 626 O O . LEU A 1 86 ? 0.686 -4.946 6.278 1.00 98.50 86 LEU A O 1
ATOM 630 N N . ILE A 1 87 ? 1.044 -2.916 5.386 1.00 98.69 87 ILE A N 1
ATOM 631 C CA . ILE A 1 87 ? 2.020 -3.347 4.385 1.00 98.69 87 ILE A CA 1
ATOM 632 C C . ILE A 1 87 ? 3.278 -2.504 4.538 1.00 98.69 87 ILE A C 1
ATOM 634 O O . ILE A 1 87 ? 3.221 -1.285 4.394 1.00 98.69 87 ILE A O 1
ATOM 638 N N . ARG A 1 88 ? 4.419 -3.123 4.847 1.00 98.56 88 ARG A N 1
ATOM 639 C CA . ARG A 1 88 ? 5.678 -2.374 5.008 1.00 98.56 88 ARG A CA 1
ATOM 640 C C . ARG A 1 88 ? 6.087 -1.738 3.683 1.00 98.56 88 ARG A C 1
ATOM 642 O O . ARG A 1 88 ? 5.925 -2.367 2.635 1.00 98.56 88 ARG A O 1
ATOM 649 N N . LEU A 1 89 ? 6.611 -0.511 3.732 1.00 98.44 89 LEU A N 1
ATOM 650 C CA . LEU A 1 89 ? 7.158 0.138 2.539 1.00 98.44 89 LEU A CA 1
ATOM 651 C C . LEU A 1 89 ? 8.258 -0.742 1.939 1.00 98.44 89 LEU A C 1
ATOM 653 O O . LEU A 1 89 ? 9.139 -1.198 2.662 1.00 98.44 89 LEU A O 1
ATOM 657 N N . GLY A 1 90 ? 8.158 -1.014 0.639 1.00 97.44 90 GLY A N 1
ATOM 658 C CA . GLY A 1 90 ? 9.094 -1.880 -0.068 1.00 97.44 90 GLY A CA 1
ATOM 659 C C . GLY A 1 90 ? 10.322 -1.130 -0.579 1.00 97.44 90 GLY A C 1
ATOM 660 O O . GLY A 1 90 ? 10.249 0.055 -0.903 1.00 97.44 90 GLY A O 1
ATOM 661 N N . SER A 1 91 ? 11.418 -1.864 -0.728 1.00 97.81 91 SER A N 1
ATOM 662 C CA . SER A 1 91 ? 12.599 -1.480 -1.499 1.00 97.81 91 SER A CA 1
ATOM 663 C C . SER A 1 91 ? 12.934 -2.649 -2.408 1.00 97.81 91 SER A C 1
ATOM 665 O O . SER A 1 91 ? 12.992 -3.786 -1.943 1.00 97.81 91 SER A O 1
ATOM 667 N N . VAL A 1 92 ? 13.087 -2.403 -3.707 1.00 98.38 92 VAL A N 1
ATOM 668 C CA . VAL A 1 92 ? 13.230 -3.475 -4.693 1.00 98.38 92 VAL A CA 1
ATOM 669 C C . VAL A 1 92 ? 14.341 -3.179 -5.686 1.00 98.38 92 VAL A C 1
ATOM 671 O O . VAL A 1 92 ? 14.412 -2.102 -6.273 1.00 98.38 92 VAL A O 1
ATOM 674 N N . THR A 1 93 ? 15.194 -4.173 -5.901 1.00 97.50 93 THR A N 1
ATOM 675 C CA . THR A 1 93 ? 16.151 -4.220 -7.007 1.00 97.50 93 THR A CA 1
ATOM 676 C C . THR A 1 93 ? 16.469 -5.676 -7.317 1.00 97.50 93 THR A C 1
ATOM 678 O O . THR A 1 93 ? 16.372 -6.516 -6.429 1.00 97.50 93 THR A O 1
ATOM 681 N N . HIS A 1 94 ? 16.825 -5.999 -8.562 1.00 97.19 94 HIS A N 1
ATOM 682 C CA . HIS A 1 94 ? 17.226 -7.360 -8.957 1.00 97.19 94 HIS A CA 1
ATOM 683 C C . HIS A 1 94 ? 16.225 -8.447 -8.519 1.00 97.19 94 HIS A C 1
ATOM 685 O O . HIS A 1 94 ? 16.609 -9.492 -8.002 1.00 97.19 94 HIS A O 1
ATOM 691 N N . ALA A 1 95 ? 14.926 -8.172 -8.698 1.00 96.94 95 ALA A N 1
ATOM 692 C CA . ALA A 1 95 ? 13.824 -9.039 -8.265 1.00 96.94 95 ALA A CA 1
ATOM 693 C C . ALA A 1 95 ? 13.800 -9.364 -6.754 1.00 96.94 95 ALA A C 1
ATOM 695 O O . ALA A 1 95 ? 13.134 -10.306 -6.328 1.00 96.94 95 ALA A O 1
ATOM 696 N N . PHE A 1 96 ? 14.491 -8.572 -5.934 1.00 98.06 96 PHE A N 1
ATOM 697 C CA . PHE A 1 96 ? 14.654 -8.802 -4.507 1.00 98.06 96 PHE A CA 1
ATOM 698 C C . PHE A 1 96 ? 14.060 -7.642 -3.704 1.00 98.06 96 PHE A C 1
ATOM 700 O O . PHE A 1 96 ? 14.472 -6.493 -3.861 1.00 98.06 96 PHE A O 1
ATOM 707 N N . ASN A 1 97 ? 13.077 -7.948 -2.853 1.00 98.25 97 ASN A N 1
ATOM 708 C CA . ASN A 1 97 ? 12.424 -7.005 -1.944 1.00 98.25 97 ASN A CA 1
ATOM 709 C C . ASN A 1 97 ? 12.227 -7.672 -0.581 1.00 98.25 97 ASN A C 1
ATOM 711 O O . ASN A 1 97 ? 11.273 -8.419 -0.382 1.00 98.25 97 ASN A O 1
ATOM 715 N N . MET A 1 98 ? 13.148 -7.411 0.348 1.00 95.06 98 MET A N 1
ATOM 716 C CA . MET A 1 98 ? 13.104 -7.981 1.705 1.00 95.06 98 MET A CA 1
ATOM 717 C C . MET A 1 98 ? 12.293 -7.139 2.684 1.00 95.06 98 MET A C 1
ATOM 719 O O . MET A 1 98 ? 12.050 -7.557 3.819 1.00 95.06 98 MET A O 1
ATOM 723 N N . ASP A 1 99 ? 11.892 -5.941 2.264 1.00 96.88 99 ASP A N 1
ATOM 724 C CA . ASP A 1 99 ? 11.190 -5.017 3.132 1.00 96.88 99 ASP A CA 1
ATOM 725 C C . ASP A 1 99 ? 9.688 -5.300 3.164 1.00 96.88 99 ASP A C 1
ATOM 727 O O . ASP A 1 99 ? 9.101 -5.325 4.253 1.00 96.88 99 ASP A O 1
ATOM 731 N N . GLN A 1 100 ? 9.072 -5.514 1.995 1.00 96.81 100 GLN A N 1
ATOM 732 C CA . GLN A 1 100 ? 7.626 -5.661 1.862 1.00 96.81 100 GLN A CA 1
ATOM 733 C C . GLN A 1 100 ? 7.121 -6.910 2.593 1.00 96.81 100 GLN A C 1
ATOM 735 O O . GLN A 1 100 ? 7.542 -8.035 2.346 1.00 96.81 100 GLN A O 1
ATOM 740 N N . ARG A 1 101 ? 6.138 -6.697 3.465 1.00 96.31 101 ARG A N 1
ATOM 741 C CA . ARG A 1 101 ? 5.402 -7.745 4.179 1.00 96.31 101 ARG A CA 1
ATOM 742 C C . ARG A 1 101 ? 3.949 -7.334 4.303 1.00 96.31 101 ARG A C 1
ATOM 744 O O . ARG A 1 101 ? 3.684 -6.151 4.502 1.00 96.31 101 ARG A O 1
ATOM 751 N N . PHE A 1 102 ? 3.041 -8.294 4.206 1.00 97.94 102 PHE A N 1
ATOM 752 C CA . PHE A 1 102 ? 1.615 -8.095 4.438 1.00 97.94 102 PHE A CA 1
ATOM 753 C C . PHE A 1 102 ? 1.256 -8.608 5.831 1.00 97.94 102 PHE A C 1
ATOM 755 O O . PHE A 1 102 ? 1.564 -9.752 6.161 1.00 97.94 102 PHE A O 1
ATOM 762 N N . LEU A 1 103 ? 0.610 -7.770 6.635 1.00 98.12 103 LEU A N 1
ATOM 763 C CA . LEU A 1 103 ? 0.189 -8.110 7.985 1.00 98.12 103 LEU A CA 1
ATOM 764 C C . LEU A 1 103 ? -1.293 -7.763 8.180 1.00 98.12 103 LEU A C 1
ATOM 766 O O . LEU A 1 103 ? -1.623 -6.579 8.291 1.00 98.12 103 LEU A O 1
ATOM 770 N N . PRO A 1 104 ? -2.192 -8.760 8.233 1.00 98.12 104 PRO A N 1
ATOM 771 C CA . PRO A 1 104 ? -3.583 -8.520 8.587 1.00 98.12 104 PRO A CA 1
ATOM 772 C C . PRO A 1 104 ? -3.691 -8.154 10.071 1.00 98.12 104 PRO A C 1
ATOM 774 O O . PRO A 1 104 ? -2.983 -8.718 10.907 1.00 98.12 104 PRO A O 1
ATOM 777 N N . LEU A 1 105 ? -4.589 -7.226 10.397 1.00 98.25 105 LEU A N 1
ATOM 778 C CA . LEU A 1 105 ? -4.851 -6.790 11.766 1.00 98.25 105 LEU A CA 1
ATOM 779 C C . LEU A 1 105 ? -6.309 -7.053 12.146 1.00 98.25 105 LEU A C 1
ATOM 781 O O . LEU A 1 105 ? -7.223 -6.859 11.343 1.00 98.25 105 LEU A O 1
ATOM 785 N N . GLY A 1 106 ? -6.520 -7.468 13.395 1.00 98.44 106 GLY A N 1
ATOM 786 C CA . GLY A 1 106 ? -7.854 -7.504 13.988 1.00 98.44 106 GLY A CA 1
ATOM 787 C C . GLY A 1 106 ? -8.357 -6.088 14.256 1.00 98.44 106 GLY A C 1
ATOM 788 O O . GLY A 1 106 ? -7.566 -5.192 14.551 1.00 98.44 106 GLY A O 1
ATOM 789 N N . PHE A 1 107 ? -9.665 -5.872 14.164 1.00 98.62 107 PHE A N 1
ATOM 790 C CA . PHE A 1 107 ? -10.266 -4.576 14.455 1.00 98.62 107 PHE A CA 1
ATOM 791 C C . PHE A 1 107 ? -11.707 -4.724 14.940 1.00 98.62 107 PHE A C 1
ATOM 793 O O . PHE A 1 107 ? -12.357 -5.741 14.696 1.00 98.62 107 PHE A O 1
ATOM 800 N N . THR A 1 108 ? -12.216 -3.684 15.592 1.00 98.38 108 THR A N 1
ATOM 801 C CA . THR A 1 108 ? -13.643 -3.506 15.867 1.00 98.38 108 THR A CA 1
ATOM 802 C C . THR A 1 108 ? -14.125 -2.198 15.247 1.00 98.38 108 THR A C 1
ATOM 804 O O . THR A 1 108 ? -13.424 -1.185 15.283 1.00 98.38 108 THR A O 1
ATOM 807 N N . ALA A 1 109 ? -15.313 -2.220 14.643 1.00 97.25 109 ALA A N 1
ATOM 808 C CA . ALA A 1 109 ? -15.955 -1.024 14.109 1.00 97.25 109 ALA A CA 1
ATOM 809 C C . ALA A 1 109 ? -16.776 -0.325 15.204 1.00 97.25 109 ALA A C 1
ATOM 811 O O . ALA A 1 109 ? -17.470 -0.981 15.982 1.00 97.25 109 ALA A O 1
ATOM 812 N N . GLY A 1 110 ? -16.703 1.003 15.254 1.00 91.12 110 GLY A N 1
ATOM 813 C CA . GLY A 1 110 ? -17.486 1.851 16.151 1.00 91.12 110 GLY A CA 1
ATOM 814 C C . GLY A 1 110 ? -18.115 3.034 15.413 1.00 91.12 110 GLY A C 1
ATOM 815 O O . GLY A 1 110 ? -18.053 3.131 14.186 1.00 91.12 110 GLY A O 1
ATOM 816 N N . GLY A 1 111 ? -18.721 3.959 16.160 1.00 85.94 111 GLY A N 1
ATOM 817 C CA . GLY A 1 111 ? -19.296 5.179 15.588 1.00 85.94 111 GLY A CA 1
ATOM 818 C C . GLY A 1 111 ? -18.216 6.092 15.000 1.00 85.94 111 GLY A C 1
ATOM 819 O O . GLY A 1 111 ? -17.559 6.812 15.744 1.00 85.94 111 GLY A O 1
ATOM 820 N N . GLY A 1 112 ? -18.040 6.063 13.675 1.00 87.19 112 GLY A N 1
ATOM 821 C CA . GLY A 1 112 ? -17.140 6.960 12.932 1.00 87.19 112 GLY A CA 1
ATOM 822 C C . GLY A 1 112 ? -15.699 6.470 12.739 1.00 87.19 112 GLY A C 1
ATOM 823 O O . GLY A 1 112 ? -14.882 7.195 12.169 1.00 87.19 112 GLY A O 1
ATOM 824 N N . GLY A 1 113 ? -15.364 5.249 13.166 1.00 97.12 113 GLY A N 1
ATOM 825 C CA . GLY A 1 113 ? -14.006 4.730 13.016 1.00 97.12 113 GLY A CA 1
ATOM 826 C C . GLY A 1 113 ? -13.825 3.271 13.420 1.00 97.12 113 GLY A C 1
ATOM 827 O O . GLY A 1 113 ? -14.777 2.564 13.750 1.00 97.12 113 GLY A O 1
ATOM 828 N N . LEU A 1 114 ? -12.570 2.834 13.386 1.00 98.62 114 LEU A N 1
ATOM 829 C CA . LEU A 1 114 ? -12.110 1.495 13.726 1.00 98.62 114 LEU A CA 1
ATOM 830 C C . LEU A 1 114 ? -11.114 1.569 14.889 1.00 98.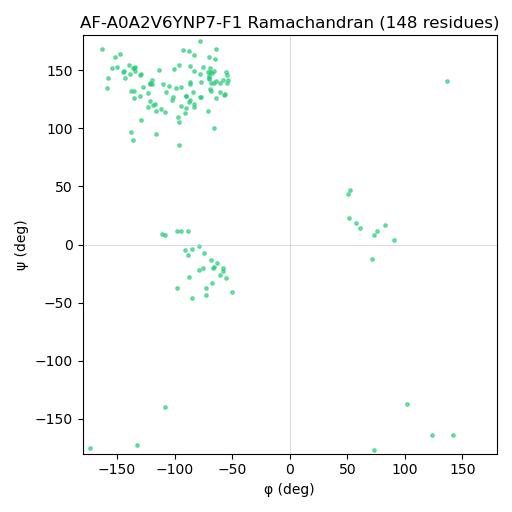62 114 LEU A C 1
ATOM 832 O O . LEU A 1 114 ? -10.217 2.416 14.893 1.00 98.62 114 LEU A O 1
ATOM 836 N N . SER A 1 115 ? -11.240 0.642 15.835 1.00 98.25 115 SER A N 1
ATOM 837 C CA . SER A 1 115 ? -10.198 0.326 16.815 1.00 98.25 115 SER A CA 1
ATOM 838 C C . SER A 1 115 ? -9.424 -0.879 16.292 1.00 98.25 115 SER A C 1
ATOM 840 O O . SER A 1 115 ? -9.954 -1.989 16.264 1.00 98.25 115 SER A O 1
ATOM 842 N N . VAL A 1 116 ? -8.208 -0.654 15.799 1.00 98.50 116 VAL A N 1
ATOM 843 C CA . VAL A 1 116 ? -7.385 -1.670 15.132 1.00 98.50 116 VAL A CA 1
ATOM 844 C C . VAL A 1 116 ? -6.317 -2.165 16.098 1.00 98.50 116 VAL A C 1
ATOM 846 O O . VAL A 1 116 ? -5.525 -1.382 16.610 1.00 98.50 116 VAL A O 1
ATOM 849 N N . GLN A 1 117 ? -6.245 -3.470 16.334 1.00 98.19 117 GLN A N 1
ATOM 850 C CA . GLN A 1 117 ? -5.227 -4.051 17.200 1.00 98.19 117 GLN A CA 1
ATOM 851 C C . GLN A 1 117 ? -3.857 -3.985 16.516 1.00 98.19 117 GLN A C 1
ATOM 853 O O . GLN A 1 117 ? -3.635 -4.632 15.491 1.00 98.19 117 GLN A O 1
ATOM 858 N N . GLY A 1 118 ? -2.929 -3.215 17.089 1.00 97.25 118 GLY A N 1
ATOM 859 C CA . GLY A 1 118 ? -1.561 -3.121 16.594 1.00 97.25 118 GLY A CA 1
ATOM 860 C C . GLY A 1 118 ? -0.798 -4.448 16.722 1.00 97.25 118 GLY A C 1
ATOM 861 O O . GLY A 1 118 ? -1.173 -5.302 17.536 1.00 97.25 118 GLY A O 1
ATOM 862 N N . PRO A 1 119 ? 0.288 -4.638 15.946 1.00 97.44 119 PRO A N 1
ATOM 863 C CA . PRO A 1 119 ? 1.077 -5.870 15.961 1.00 97.44 119 PRO A CA 1
ATOM 864 C C . PRO A 1 119 ? 1.619 -6.191 17.354 1.00 97.44 119 PRO A C 1
ATOM 866 O O . PRO A 1 119 ? 2.070 -5.296 18.065 1.00 97.44 119 PRO A O 1
ATOM 869 N N . ALA A 1 120 ? 1.636 -7.470 17.732 1.00 96.75 120 ALA A N 1
ATOM 870 C CA . ALA A 1 120 ? 2.037 -7.877 19.081 1.00 96.75 120 ALA A CA 1
ATOM 871 C C . ALA A 1 120 ? 3.525 -7.629 19.386 1.00 96.75 120 ALA A C 1
ATOM 873 O O . ALA A 1 120 ? 3.875 -7.374 20.534 1.00 96.75 120 ALA A O 1
ATOM 874 N N . ASN A 1 121 ? 4.409 -7.738 18.388 1.00 97.06 121 ASN A N 1
ATOM 875 C CA . ASN A 1 121 ? 5.852 -7.572 18.571 1.00 97.06 121 ASN A CA 1
ATOM 876 C C . ASN A 1 121 ? 6.599 -7.326 17.247 1.00 97.06 121 ASN A C 1
ATOM 878 O O . ASN A 1 121 ? 6.072 -7.544 16.151 1.00 97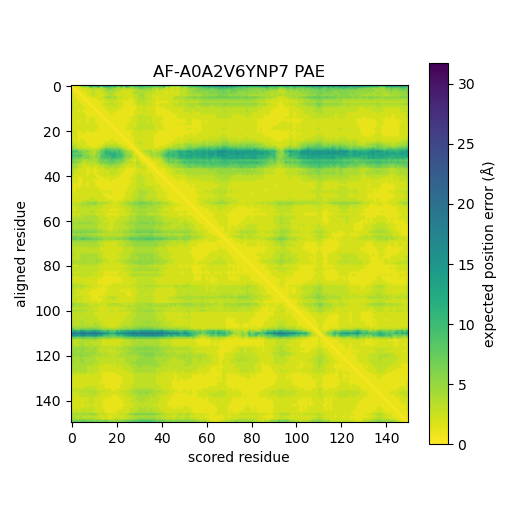.06 121 ASN A O 1
ATOM 882 N N . ALA A 1 122 ? 7.867 -6.932 17.382 1.00 97.31 122 ALA A N 1
ATOM 883 C CA . ALA A 1 122 ? 8.778 -6.626 16.282 1.00 97.31 122 ALA A CA 1
ATOM 884 C C . ALA A 1 122 ? 9.141 -7.827 15.388 1.00 97.31 122 ALA A C 1
ATOM 886 O O . ALA A 1 122 ? 9.567 -7.627 14.254 1.00 97.31 122 ALA A O 1
ATOM 887 N N . ASN A 1 123 ? 8.960 -9.072 15.847 1.00 96.12 123 ASN A N 1
ATOM 888 C CA . ASN A 1 123 ? 9.246 -10.246 15.013 1.00 96.12 123 ASN A CA 1
ATOM 889 C C . ASN A 1 123 ? 8.181 -10.418 13.922 1.00 96.12 123 ASN A C 1
ATOM 891 O O . ASN A 1 123 ? 8.500 -10.763 12.785 1.00 96.12 123 ASN A O 1
ATOM 895 N N . LEU A 1 124 ? 6.918 -10.127 14.253 1.00 95.38 124 LEU A N 1
ATOM 896 C CA . LEU A 1 124 ? 5.819 -10.119 13.285 1.00 95.38 124 LEU A CA 1
ATOM 897 C C . LEU A 1 124 ? 5.908 -8.896 12.360 1.00 95.38 124 LEU A C 1
ATOM 899 O O . LEU A 1 124 ? 5.76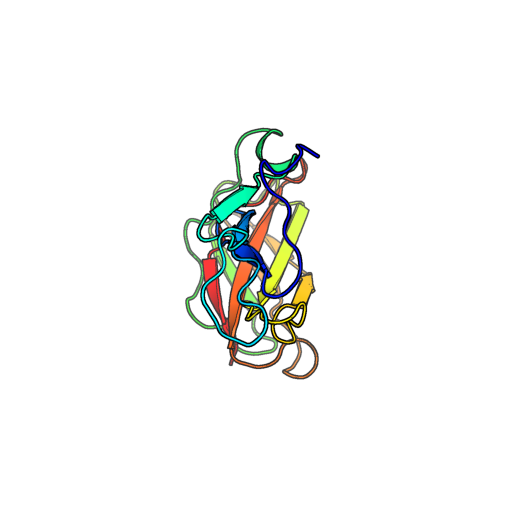0 -9.006 11.139 1.00 95.38 124 LEU A O 1
ATOM 903 N N . ALA A 1 125 ? 6.198 -7.731 12.940 1.00 97.44 125 ALA A N 1
ATOM 904 C CA . ALA A 1 125 ? 6.251 -6.456 12.238 1.00 97.44 125 ALA A CA 1
ATOM 905 C C . ALA A 1 125 ? 7.489 -5.652 12.666 1.00 97.44 125 ALA A C 1
ATOM 907 O O . ALA A 1 125 ? 7.402 -4.886 13.611 1.00 97.44 125 ALA A O 1
ATOM 908 N N . PRO A 1 126 ? 8.646 -5.789 12.001 1.00 97.56 126 PRO A N 1
ATOM 909 C CA . PRO A 1 126 ? 9.851 -5.047 12.330 1.00 97.56 126 PRO A CA 1
ATOM 910 C C . PRO A 1 126 ? 9.620 -3.537 12.328 1.00 97.56 126 PRO A C 1
ATOM 912 O O . PRO A 1 126 ? 8.828 -3.052 11.510 1.00 97.56 126 PRO A O 1
ATOM 915 N N . PRO A 1 127 ? 10.338 -2.778 13.169 1.00 98.00 127 PRO A N 1
ATOM 916 C CA . PRO A 1 127 ? 10.188 -1.334 13.224 1.00 98.00 127 PRO A CA 1
ATOM 917 C C . PRO A 1 127 ? 10.374 -0.679 11.850 1.00 98.00 127 PRO A C 1
ATOM 919 O O . PRO A 1 127 ? 11.173 -1.124 11.016 1.00 98.00 127 PRO A O 1
ATOM 922 N N . GLY A 1 128 ? 9.632 0.398 11.605 1.00 97.94 128 GLY A N 1
ATOM 923 C CA . GLY A 1 128 ? 9.717 1.152 10.356 1.00 97.94 128 GLY A CA 1
ATOM 924 C C . GLY A 1 128 ? 8.368 1.648 9.859 1.00 97.94 128 GLY A C 1
ATOM 925 O O . GLY A 1 128 ? 7.398 1.704 10.609 1.00 97.94 128 GLY A O 1
ATOM 926 N N . TYR A 1 129 ? 8.326 2.032 8.586 1.00 98.56 129 TYR A N 1
ATOM 927 C CA . TYR A 1 129 ? 7.153 2.640 7.968 1.00 98.56 129 TYR A CA 1
ATOM 928 C C . TYR A 1 129 ? 6.279 1.614 7.250 1.00 98.56 129 TYR A C 1
ATOM 930 O O . TYR A 1 129 ? 6.762 0.770 6.490 1.00 98.56 129 TYR A O 1
ATOM 938 N N . TYR A 1 130 ? 4.976 1.736 7.468 1.00 98.75 130 TYR A N 1
ATOM 939 C CA . TYR A 1 130 ? 3.941 0.875 6.922 1.00 98.75 130 TYR A CA 1
ATOM 940 C C . TYR A 1 130 ? 2.835 1.710 6.281 1.00 98.75 130 TYR A C 1
ATOM 942 O O . TYR A 1 130 ? 2.484 2.786 6.759 1.00 98.75 130 TYR A O 1
ATOM 950 N N . MET A 1 131 ? 2.262 1.168 5.216 1.00 98.88 131 MET A N 1
ATOM 951 C CA . MET A 1 131 ? 0.981 1.567 4.655 1.00 98.88 131 MET A CA 1
ATOM 952 C C . MET A 1 131 ? -0.134 0.863 5.426 1.00 98.88 131 MET A C 1
ATOM 954 O O . MET A 1 131 ? -0.204 -0.365 5.413 1.00 98.88 131 MET A O 1
ATOM 958 N N . LEU A 1 132 ? -1.006 1.627 6.078 1.00 98.81 132 LEU A N 1
ATOM 959 C CA . LEU A 1 132 ? -2.255 1.140 6.650 1.00 98.81 132 LEU A CA 1
ATOM 960 C C . LEU A 1 132 ? -3.359 1.253 5.605 1.00 98.81 132 LEU A C 1
ATOM 962 O O . LEU A 1 132 ? -3.713 2.356 5.193 1.00 98.81 132 LEU A O 1
ATOM 966 N N . PHE A 1 133 ? -3.922 0.111 5.223 1.00 98.94 133 PHE A N 1
ATOM 967 C CA . PHE A 1 133 ? -5.085 0.026 4.347 1.00 98.94 133 PHE A CA 1
ATOM 968 C C . PHE A 1 133 ? -6.302 -0.456 5.129 1.00 98.94 133 PHE A C 1
ATOM 970 O O . PHE A 1 133 ? -6.209 -1.415 5.899 1.00 98.94 133 PHE A O 1
ATOM 977 N N . ILE A 1 134 ? -7.450 0.165 4.863 1.00 98.88 134 ILE A N 1
ATOM 978 C CA . ILE A 1 134 ? -8.765 -0.413 5.151 1.00 98.88 134 ILE A CA 1
ATOM 979 C C . ILE A 1 134 ? -9.373 -0.875 3.825 1.00 98.88 134 ILE A C 1
ATOM 981 O O . ILE A 1 134 ? -9.264 -0.182 2.812 1.00 98.88 134 ILE A O 1
ATOM 985 N N . VAL A 1 135 ? -9.971 -2.062 3.811 1.00 98.81 135 VAL A N 1
ATOM 986 C CA . VAL A 1 135 ? -10.578 -2.659 2.615 1.00 98.81 135 VAL A CA 1
ATOM 987 C C . VAL A 1 135 ? -12.032 -2.962 2.919 1.00 98.81 135 VAL A C 1
ATOM 989 O O . VAL A 1 135 ? -12.344 -3.559 3.952 1.00 98.81 135 VAL A O 1
ATOM 992 N N . ASP A 1 136 ? -12.917 -2.529 2.033 1.00 98.56 136 ASP A N 1
ATOM 993 C CA . ASP A 1 136 ? -14.349 -2.739 2.195 1.00 98.56 136 ASP A CA 1
ATOM 994 C C . ASP A 1 136 ? -14.807 -4.164 1.837 1.00 98.56 136 ASP A C 1
ATOM 996 O O . ASP A 1 136 ? -14.040 -4.998 1.351 1.00 98.56 136 ASP A O 1
ATOM 1000 N N . THR A 1 137 ? -16.088 -4.443 2.062 1.00 98.12 137 THR A N 1
ATOM 1001 C CA . THR A 1 137 ? -16.747 -5.717 1.736 1.00 98.12 137 THR A CA 1
ATOM 1002 C C . THR A 1 137 ? -16.783 -6.061 0.243 1.00 98.12 137 THR A C 1
ATOM 1004 O O . THR A 1 137 ? -16.979 -7.226 -0.095 1.00 98.12 137 THR A O 1
ATOM 1007 N N . ASN A 1 138 ? -16.529 -5.104 -0.656 1.00 98.12 138 ASN A N 1
ATOM 1008 C CA . ASN A 1 138 ? -16.381 -5.344 -2.097 1.00 98.12 138 ASN A CA 1
ATOM 1009 C C . ASN A 1 138 ? -14.919 -5.620 -2.503 1.00 98.12 138 ASN A C 1
ATOM 1011 O O . ASN A 1 138 ? -14.632 -5.941 -3.665 1.00 98.12 138 ASN A O 1
ATOM 1015 N N . GLY A 1 139 ? -13.985 -5.523 -1.555 1.00 98.44 139 GLY A N 1
ATOM 1016 C CA . GLY A 1 139 ? -12.556 -5.699 -1.771 1.00 98.44 139 GLY A CA 1
ATOM 1017 C C . GLY A 1 139 ? -11.850 -4.448 -2.295 1.00 98.44 139 GLY A C 1
ATOM 1018 O O . GLY A 1 139 ? -10.750 -4.579 -2.827 1.00 98.44 139 GLY A O 1
ATOM 1019 N N . VAL A 1 140 ? -12.455 -3.258 -2.191 1.00 98.81 140 VAL A N 1
ATOM 1020 C CA . VAL A 1 140 ? -11.845 -1.991 -2.624 1.00 98.81 140 VAL A CA 1
ATOM 1021 C C . VAL A 1 140 ? -11.003 -1.404 -1.482 1.00 98.81 140 VAL A C 1
ATOM 1023 O O . VAL A 1 140 ? -11.535 -1.160 -0.395 1.00 98.81 140 VAL A O 1
ATOM 1026 N N . PRO A 1 141 ? -9.695 -1.151 -1.686 1.00 98.81 141 PRO A N 1
ATOM 1027 C CA . PRO A 1 141 ? -8.841 -0.564 -0.659 1.00 98.81 141 PRO A CA 1
ATOM 1028 C C . PRO A 1 141 ? -8.957 0.965 -0.607 1.00 98.81 141 PRO A C 1
ATOM 1030 O O . PRO A 1 141 ? -9.106 1.636 -1.635 1.00 98.81 141 PRO A O 1
ATOM 1033 N N . SER A 1 142 ? -8.780 1.542 0.580 1.00 98.88 142 SER A N 1
ATOM 1034 C CA . SER A 1 142 ? -8.540 2.978 0.758 1.00 98.88 142 SER A CA 1
ATOM 1035 C C . SER A 1 142 ? -7.222 3.414 0.119 1.00 98.88 142 SER A C 1
ATOM 1037 O O . SER A 1 142 ? -6.394 2.580 -0.252 1.00 98.88 142 SER A O 1
ATOM 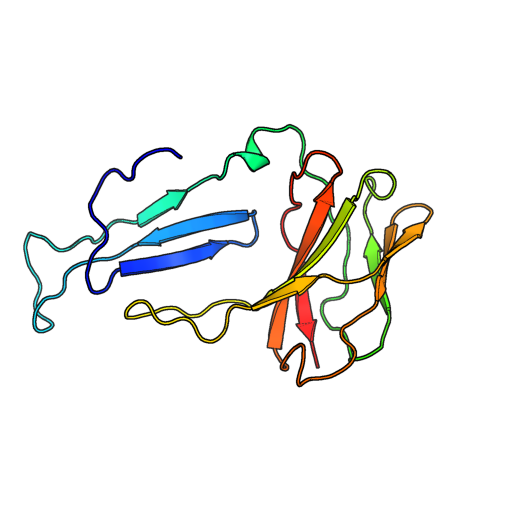1039 N N . VAL A 1 143 ? -6.995 4.723 -0.011 1.00 98.88 143 VAL A N 1
ATOM 1040 C CA . VAL A 1 143 ? -5.610 5.225 -0.043 1.00 98.88 143 VAL A CA 1
ATOM 1041 C C . VAL A 1 143 ? -5.006 4.956 1.336 1.00 98.88 143 VAL A C 1
ATOM 1043 O O . VAL A 1 143 ? -5.699 5.092 2.348 1.00 98.88 143 VAL A O 1
ATOM 1046 N N . ALA A 1 144 ? -3.755 4.514 1.384 1.00 98.81 144 ALA A N 1
ATOM 1047 C CA . ALA A 1 144 ? -3.095 4.184 2.632 1.00 98.81 144 ALA A CA 1
ATOM 1048 C C . ALA A 1 144 ? -2.788 5.425 3.468 1.00 98.81 144 ALA A C 1
ATOM 1050 O O . ALA A 1 144 ? -2.340 6.447 2.946 1.00 98.81 144 ALA A O 1
ATOM 1051 N N . ALA A 1 145 ? -2.921 5.284 4.784 1.00 98.75 145 ALA A N 1
ATOM 1052 C CA . ALA A 1 145 ? -2.245 6.163 5.728 1.00 98.75 145 ALA A CA 1
ATOM 1053 C C . ALA A 1 145 ? -0.837 5.619 6.011 1.00 98.75 145 ALA A C 1
ATOM 1055 O O . ALA A 1 145 ? -0.658 4.408 6.149 1.00 98.75 145 ALA A O 1
ATOM 1056 N N . ILE A 1 146 ? 0.166 6.496 6.101 1.00 98.56 146 ILE A N 1
ATOM 1057 C CA . ILE A 1 146 ? 1.529 6.091 6.466 1.00 98.56 146 ILE A CA 1
ATOM 1058 C C . ILE A 1 146 ? 1.699 6.165 7.981 1.00 98.56 146 ILE A C 1
ATOM 1060 O O . ILE A 1 146 ? 1.444 7.196 8.597 1.00 98.56 146 ILE A O 1
ATOM 1064 N N . LEU A 1 147 ? 2.173 5.065 8.556 1.00 97.62 147 LEU A N 1
ATOM 1065 C CA . LEU A 1 147 ? 2.375 4.864 9.986 1.00 97.62 147 LEU A CA 1
ATOM 1066 C C . LEU A 1 147 ? 3.810 4.396 10.239 1.00 97.62 147 LEU A C 1
ATOM 1068 O O . LEU A 1 147 ? 4.283 3.477 9.570 1.00 97.62 147 LEU A O 1
ATOM 1072 N N . LYS A 1 148 ? 4.487 4.955 11.244 1.00 98.31 148 LYS A N 1
ATOM 1073 C CA . LYS A 1 148 ? 5.734 4.396 11.780 1.00 98.31 148 LYS A CA 1
ATOM 1074 C C . LYS A 1 148 ? 5.444 3.496 12.984 1.00 98.31 148 LYS A C 1
ATOM 1076 O O . LYS A 1 148 ? 4.942 3.967 14.001 1.00 98.31 148 LYS A O 1
ATOM 1081 N N . LEU A 1 149 ? 5.801 2.222 12.889 1.00 97.62 149 LEU A N 1
ATOM 1082 C CA . LEU A 1 149 ? 5.728 1.266 13.992 1.00 97.62 149 LEU A CA 1
ATOM 1083 C C . LEU A 1 149 ? 7.049 1.268 14.776 1.00 97.62 149 LEU A C 1
ATOM 1085 O O . LEU A 1 149 ? 8.117 1.140 14.163 1.00 97.62 149 LEU A O 1
ATOM 1089 N N . GLN A 1 150 ? 6.978 1.437 16.100 1.00 94.50 150 GLN A N 1
ATOM 1090 C CA . GLN A 1 150 ? 8.140 1.544 16.991 1.00 94.50 150 GLN A CA 1
ATOM 1091 C C . GLN A 1 150 ? 7.873 1.030 18.407 1.00 94.50 150 GLN A C 1
ATOM 1093 O O . GLN A 1 150 ? 6.760 1.253 18.932 1.00 94.50 150 GLN A O 1
#

Radius of gyration: 17.79 Å; Cα contacts (8 Å, |Δi|>4): 361; chains: 1; bounding box: 47×21×49 Å

Sequence (150 aa):
MASLSVPRLYHSTALLLPDGRVLVAGGGRFFGQPDPSDQLSAEIYSPPYLFKGARPAITSAPATATYGASITVQTPDAARIATVSLIRLGSVTHAFNMDQRFLPLGFTAGGGGLSVQGPANANLAPPGYYMLFIVDTNGVPSVAAILKLQ

pLDDT: mean 97.03, std 2.8, range [85.19, 98.94]

Nearest PDB structures (foldseek):
  5lxz-assembly1_B  TM=8.846E-01  e=2.031E-12  Streptomyces lividans TK24
  4unm-assembly1_A  TM=8.836E-01  e=4.279E-12  Streptomyces lividans
  5lqi-assembly1_A  TM=8.827E-01  e=4.057E-12  Streptomyces lividans 1326
  4unm-assembly2_B  TM=8.836E-01  e=1.536E-11  Streptomyces lividans
  5lqi-assembly2_B  TM=8.824E-01  e=2.758E-11  Streptomyces lividans 1326

Secondary structure (DSSP, 8-state):
-PPPSS---TTEEEEE-TTS-EEEEE---GGGS--TT----EEEE--GGGGSSPPP---B--SEE-TT-EEEEE-TTGGGEEEEEEEEPP--BTTB-SS--EEEE-EEEETTEEEEE--S-TTTS-SEEEEEEEEETTSPBPPPEEEEE-

Solvent-accessible surface area (backbone atoms only — not comparable to full-atom values): 8395 Å² total; per-residue (Å²): 131,86,80,75,97,64,84,70,55,62,59,18,40,73,46,83,42,60,70,64,31,32,44,35,34,35,18,45,49,67,95,76,40,92,52,96,79,42,32,90,56,72,48,75,47,76,52,74,42,74,74,67,59,84,57,42,56,70,79,45,64,59,61,59,47,42,61,59,36,74,43,59,36,30,16,90,44,30,94,48,53,67,49,38,32,40,32,33,60,66,53,66,49,76,87,43,54,90,50,51,46,85,41,81,40,58,68,46,69,52,98,55,16,32,49,28,50,36,56,77,42,55,87,87,51,61,69,44,53,24,34,40,34,47,22,31,77,80,56,21,55,14,55,36,48,65,28,34,40,90

Mean predicted aligned error: 3.05 Å